Protein AF-A0AAV7FMX2-F1 (afdb_monomer_lite)

Foldseek 3Di:
DVQVVQCVVCVVVVHHGDCPCPRRCPCVVVVVVVVVVPDDPPDPPQFDPPLPDDDDDDDDVVLLVVLVNLQVVLVRVVDPVSNVVSVVVSVVSVVVSVVVVVVVVVLCVVQVDPDPVSSVVVVVVD

InterPro domains:
  IPR001694 NADH:ubiquinone oxidoreductase, subunit 1/F420H2 oxidoreductase subunit H [PF00146] (1-49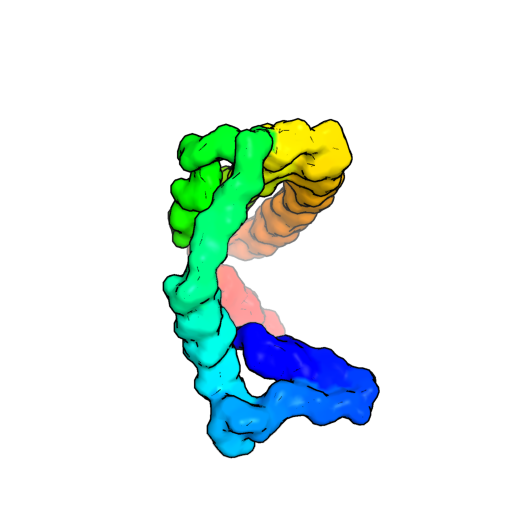)
  IPR001694 NADH:ubiquinone oxidoreductase, subunit 1/F420H2 oxidoreductase subunit H [PF00146] (60-124)
  IPR001694 NADH:ubiquinone oxidoreductase, subunit 1/F420H2 oxidoreductase subunit H [PTHR11432] (52-125)

pLDDT: mean 71.33, std 13.02, range [39.44, 89.69]

Secondary structure (DSSP, 8-state):
-HHHHHHHHHHHTT-----SSSTTSTTHHHHHHHHHHHS-----TTS-TTSS------SSHHHHHHHHHHHHHHHHT--HHHHHHHHHHHHHHHHHHHHHHHHHHHHHHHHS---HHHHHHHHHT-

Sequence (126 aa):
MTVIERKVMGSMQRRIGPNVVFSYALLQPFADALKLVIQEQILPSQATKRWGVIPLGPGLALSSIGVYGILFAGWSANSKYAFLGSLRSTAQMISYELIYSSAVLAVILLCGTFNITEILEAQQSV

Structure (mmCIF, N/CA/C/O backbone):
data_AF-A0AAV7FMX2-F1
#
_entry.id   AF-A0AAV7FMX2-F1
#
loop_
_atom_site.group_PDB
_atom_site.id
_atom_site.type_symbol
_atom_site.label_atom_id
_atom_site.label_alt_id
_atom_site.label_comp_id
_atom_site.label_asym_id
_atom_site.label_entity_id
_atom_site.label_seq_id
_atom_site.pdbx_PDB_ins_code
_atom_site.Cartn_x
_atom_site.Cartn_y
_atom_site.Cartn_z
_atom_site.occupancy
_atom_site.B_iso_or_equiv
_atom_site.auth_seq_id
_atom_site.auth_comp_id
_atom_site.auth_asym_id
_atom_site.auth_atom_id
_atom_site.pdbx_PDB_model_num
ATOM 1 N N . MET A 1 1 ? -4.618 -10.799 -11.372 1.00 62.38 1 MET A N 1
ATOM 2 C CA . MET A 1 1 ? -4.866 -9.340 -11.417 1.00 62.38 1 MET A CA 1
ATOM 3 C C . MET A 1 1 ? -4.230 -8.642 -12.620 1.00 62.38 1 MET A C 1
ATOM 5 O O . MET A 1 1 ? -4.931 -7.890 -13.278 1.00 62.38 1 MET A O 1
ATOM 9 N N . THR A 1 2 ? -2.985 -8.947 -13.006 1.00 64.94 2 THR A N 1
ATOM 10 C CA . THR A 1 2 ? -2.256 -8.238 -14.088 1.00 64.94 2 THR A CA 1
ATOM 11 C C . THR A 1 2 ? -2.962 -8.170 -15.459 1.00 64.94 2 THR A C 1
ATOM 13 O O . THR A 1 2 ? -2.905 -7.145 -16.137 1.00 64.94 2 THR A O 1
ATOM 16 N N . VAL A 1 3 ? -3.666 -9.227 -15.890 1.00 71.06 3 VAL A N 1
ATOM 17 C CA . VAL A 1 3 ? -4.444 -9.219 -17.155 1.00 71.06 3 VAL A CA 1
ATOM 18 C C . VAL A 1 3 ? -5.717 -8.391 -17.030 1.00 71.06 3 VAL A C 1
ATOM 20 O O . VAL A 1 3 ? -6.077 -7.663 -17.954 1.00 71.06 3 VAL A O 1
ATOM 23 N N . ILE A 1 4 ? -6.384 -8.491 -15.879 1.00 72.94 4 ILE A N 1
ATOM 24 C CA . ILE A 1 4 ? -7.631 -7.778 -15.592 1.00 72.94 4 ILE A CA 1
ATOM 25 C C . ILE A 1 4 ? -7.357 -6.273 -15.592 1.00 72.94 4 ILE A C 1
ATOM 27 O O . ILE A 1 4 ? -8.052 -5.540 -16.283 1.00 72.94 4 ILE A O 1
ATOM 31 N N . GLU A 1 5 ? -6.285 -5.822 -14.941 1.00 73.81 5 GLU A N 1
ATOM 32 C CA . GLU A 1 5 ? -5.856 -4.418 -14.946 1.00 73.81 5 GLU A CA 1
ATOM 33 C C . GLU A 1 5 ? -5.579 -3.899 -16.363 1.00 73.81 5 GLU A C 1
ATOM 35 O O . GLU A 1 5 ? -6.111 -2.861 -16.759 1.00 73.81 5 GLU A O 1
ATOM 40 N N . ARG A 1 6 ? -4.810 -4.643 -17.176 1.00 70.81 6 ARG A N 1
ATOM 41 C CA . ARG A 1 6 ? -4.538 -4.272 -18.580 1.00 70.81 6 ARG A CA 1
ATOM 42 C C . ARG A 1 6 ? -5.819 -4.210 -19.420 1.00 70.81 6 ARG A C 1
ATOM 44 O O . ARG A 1 6 ? -5.921 -3.355 -20.300 1.00 70.81 6 ARG A O 1
ATOM 51 N N . LYS A 1 7 ? -6.801 -5.073 -19.145 1.00 73.19 7 LYS A N 1
ATOM 52 C CA . LYS A 1 7 ? -8.094 -5.105 -19.845 1.00 73.19 7 LYS A CA 1
ATOM 53 C C . LYS A 1 7 ? -9.026 -3.971 -19.405 1.00 73.19 7 LYS A C 1
ATOM 55 O O . LYS A 1 7 ? -9.640 -3.343 -20.263 1.00 73.19 7 LYS A O 1
ATOM 60 N N . VAL A 1 8 ? -9.067 -3.654 -18.110 1.00 77.75 8 VAL A N 1
ATOM 61 C CA . VAL A 1 8 ? -9.839 -2.533 -17.547 1.00 77.75 8 VAL A CA 1
ATOM 62 C C . VAL A 1 8 ? -9.276 -1.197 -18.039 1.00 77.75 8 VAL A C 1
ATOM 64 O O . VAL A 1 8 ? -10.013 -0.406 -18.626 1.00 77.75 8 VAL A O 1
ATOM 67 N N . MET A 1 9 ? -7.959 -0.990 -17.948 1.00 75.81 9 MET A N 1
ATOM 68 C CA . MET A 1 9 ? -7.304 0.201 -18.509 1.00 75.81 9 MET A CA 1
ATOM 69 C C . MET A 1 9 ? -7.479 0.297 -20.029 1.00 75.81 9 MET A C 1
ATOM 71 O O . MET A 1 9 ? -7.618 1.390 -20.572 1.00 75.81 9 MET A O 1
ATOM 75 N N . GLY A 1 10 ? -7.495 -0.844 -20.727 1.00 74.12 10 GLY A N 1
ATOM 76 C CA . GLY A 1 10 ? -7.813 -0.900 -22.150 1.00 74.12 10 GLY A CA 1
ATOM 77 C C . GLY A 1 10 ? -9.227 -0.397 -22.447 1.00 74.12 10 GLY A C 1
ATOM 78 O O . GLY A 1 10 ? -9.402 0.508 -23.262 1.00 74.12 10 GLY A O 1
ATOM 79 N N . SER A 1 11 ? -10.219 -0.911 -21.716 1.00 79.06 11 SER A N 1
ATOM 80 C CA . SER A 1 11 ? -11.624 -0.520 -21.875 1.00 79.06 11 SER A CA 1
ATOM 81 C C . SER A 1 11 ? -11.871 0.969 -21.598 1.00 79.06 11 SER A C 1
ATOM 83 O O . SER A 1 11 ? -12.594 1.610 -22.358 1.00 79.06 11 SER A O 1
ATOM 85 N N . MET A 1 12 ? -11.193 1.548 -20.598 1.00 84.88 12 MET A N 1
ATOM 86 C CA . MET A 1 12 ? -11.251 2.983 -20.278 1.00 84.88 12 MET A CA 1
ATOM 87 C C . MET A 1 12 ? -10.650 3.859 -21.386 1.00 84.88 12 MET A C 1
ATOM 89 O O . MET A 1 12 ? -11.125 4.961 -21.636 1.00 84.88 12 MET A O 1
ATOM 93 N N . GLN A 1 13 ? -9.624 3.361 -22.080 1.00 85.06 13 GLN A N 1
ATOM 94 C CA . GLN A 1 13 ? -8.938 4.069 -23.164 1.00 85.06 13 GLN A CA 1
ATOM 95 C C . GLN A 1 13 ? -9.499 3.734 -24.558 1.00 85.06 13 GLN A C 1
ATOM 97 O O . GLN A 1 13 ? -8.875 4.084 -25.558 1.00 85.06 13 GLN A O 1
ATOM 102 N N . ARG A 1 14 ? -10.645 3.034 -24.648 1.00 75.00 14 ARG A N 1
ATOM 103 C CA . ARG A 1 14 ? -11.207 2.499 -25.908 1.00 75.00 14 ARG A CA 1
ATOM 104 C C . ARG A 1 14 ? -10.183 1.711 -26.748 1.00 75.00 14 ARG A C 1
ATOM 106 O O . ARG A 1 14 ? -10.276 1.675 -27.973 1.00 75.00 14 ARG A O 1
ATOM 113 N N . ARG A 1 15 ? -9.220 1.045 -26.101 1.00 80.75 15 ARG A N 1
ATOM 114 C CA . ARG A 1 15 ? -8.262 0.136 -26.748 1.00 80.75 15 ARG A CA 1
ATOM 115 C C . ARG A 1 15 ? -8.525 -1.300 -26.318 1.00 80.75 15 ARG A C 1
ATOM 117 O O . ARG A 1 15 ? -8.836 -1.581 -25.162 1.00 80.75 15 ARG A O 1
ATOM 124 N N . ILE A 1 16 ? -8.376 -2.231 -27.245 1.00 69.94 16 ILE A N 1
ATOM 125 C CA . ILE A 1 16 ? -8.538 -3.650 -26.939 1.00 69.94 16 ILE A CA 1
ATOM 126 C C . ILE A 1 16 ? -7.320 -4.089 -26.113 1.00 69.94 16 ILE A C 1
ATOM 128 O O . ILE A 1 16 ? -6.176 -3.850 -26.496 1.00 69.94 16 ILE A O 1
ATOM 132 N N . GLY A 1 17 ? -7.576 -4.666 -24.935 1.00 70.94 17 GLY A N 1
ATOM 133 C CA . GLY A 1 17 ? -6.543 -5.267 -24.090 1.00 70.94 17 GLY A CA 1
ATOM 134 C C . GLY A 1 17 ? -5.953 -6.544 -24.712 1.00 70.94 17 GLY A C 1
ATOM 135 O O . GLY A 1 17 ? -6.327 -6.925 -25.818 1.00 70.94 17 GLY A O 1
ATOM 136 N N . PRO A 1 18 ? -5.040 -7.241 -24.016 1.00 68.31 18 PRO A N 1
ATOM 137 C CA . PRO A 1 18 ? -4.403 -8.449 -24.546 1.00 68.31 18 PRO A CA 1
ATOM 138 C C . PRO A 1 18 ? -5.450 -9.490 -24.989 1.00 68.31 18 PRO A C 1
ATOM 140 O O . PRO A 1 18 ? -6.331 -9.824 -24.200 1.00 68.31 18 PRO A O 1
ATOM 143 N N . ASN A 1 19 ? -5.363 -9.989 -26.232 1.00 72.31 19 ASN A N 1
ATOM 144 C CA . ASN A 1 19 ? -6.327 -10.953 -26.802 1.00 72.31 19 ASN A CA 1
ATOM 145 C C . ASN A 1 19 ? -5.683 -12.127 -27.577 1.00 72.31 19 ASN A C 1
ATOM 147 O O . ASN A 1 19 ? -6.391 -12.934 -28.165 1.00 72.31 19 ASN A O 1
ATOM 151 N N . VAL A 1 20 ? -4.347 -12.224 -27.624 1.00 67.69 20 VAL A N 1
ATOM 152 C CA . VAL A 1 20 ? -3.638 -13.158 -28.532 1.00 67.69 20 VAL A CA 1
ATOM 153 C C . VAL A 1 20 ? -3.131 -14.449 -27.873 1.00 67.69 20 VAL A C 1
ATOM 155 O O . VAL A 1 20 ? -2.839 -15.411 -28.572 1.00 67.69 20 VAL A O 1
ATOM 158 N N . VAL A 1 21 ? -3.051 -14.524 -26.540 1.00 57.81 21 VAL A N 1
ATOM 159 C CA . VAL A 1 21 ? -2.487 -15.685 -25.817 1.00 57.81 21 VAL A CA 1
ATOM 160 C C . VAL A 1 21 ? -3.609 -16.596 -25.285 1.00 57.8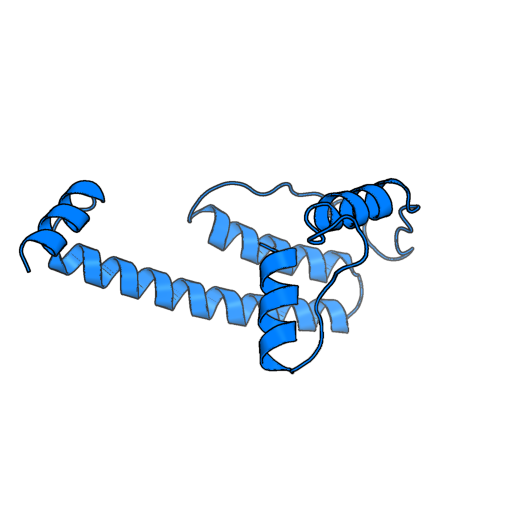1 21 VAL A C 1
ATOM 162 O O . VAL A 1 21 ? -3.768 -16.723 -24.075 1.00 57.81 21 VAL A O 1
ATOM 165 N N . PHE A 1 22 ? -4.388 -17.223 -26.186 1.00 58.66 22 PHE A N 1
ATOM 166 C CA . PHE A 1 22 ? -5.644 -17.983 -25.932 1.00 58.66 22 PHE A CA 1
ATOM 167 C C . PHE A 1 22 ? -6.896 -17.092 -25.760 1.00 58.66 22 PHE A C 1
ATOM 169 O O . PHE A 1 22 ? -6.751 -15.923 -25.413 1.00 58.66 22 PHE A O 1
ATOM 176 N N . SER A 1 23 ? -8.113 -17.629 -25.988 1.00 58.38 23 SER A N 1
ATOM 177 C CA . SER A 1 23 ? -9.394 -16.911 -26.240 1.00 58.38 23 SER A CA 1
ATOM 178 C C . SER A 1 23 ? -9.770 -15.734 -25.319 1.00 58.38 23 SER A C 1
ATOM 180 O O . SER A 1 23 ? -10.634 -14.946 -25.685 1.00 58.38 23 SER A O 1
ATOM 182 N N . TYR A 1 24 ? -9.140 -15.580 -24.148 1.00 62.06 24 TYR A N 1
ATOM 183 C CA . TYR A 1 24 ? -9.326 -14.430 -23.248 1.00 62.06 24 TYR A CA 1
ATOM 184 C C . TYR A 1 24 ? -8.028 -13.927 -22.583 1.00 62.06 24 TYR A C 1
ATOM 186 O O . TYR A 1 24 ? -8.085 -13.292 -21.529 1.00 62.06 24 TYR A O 1
ATOM 194 N N . ALA A 1 25 ? -6.858 -14.224 -23.161 1.00 64.56 25 ALA A N 1
ATOM 195 C CA . ALA A 1 25 ? -5.529 -13.876 -22.637 1.00 64.56 25 ALA A CA 1
ATOM 196 C C . ALA A 1 25 ? -5.258 -14.334 -21.189 1.00 64.56 25 ALA A C 1
ATOM 198 O O . ALA A 1 25 ? -4.408 -13.784 -20.487 1.00 64.56 25 ALA A O 1
ATOM 199 N N . LEU A 1 26 ? -5.959 -15.380 -20.750 1.00 69.31 26 LEU A N 1
ATOM 200 C CA . LEU A 1 26 ? -5.838 -15.970 -19.416 1.00 69.31 26 LEU A CA 1
ATOM 201 C C . LEU A 1 26 ? -4.418 -16.491 -19.140 1.00 69.31 26 LEU A C 1
ATOM 203 O O . LEU A 1 26 ? -3.943 -16.419 -18.011 1.00 69.31 26 LEU A O 1
ATOM 207 N N . LEU A 1 27 ? -3.720 -16.950 -20.184 1.00 74.56 27 LEU A N 1
ATOM 208 C CA . LEU A 1 27 ? -2.358 -17.481 -20.096 1.00 74.56 27 LEU A CA 1
ATOM 209 C C . LEU A 1 27 ? -1.261 -16.411 -20.229 1.00 74.56 27 LEU A C 1
ATOM 211 O O . LEU A 1 27 ? -0.078 -16.734 -20.141 1.00 74.56 27 LEU A O 1
ATOM 215 N N . GLN A 1 28 ? -1.612 -15.130 -20.376 1.00 70.94 28 GLN A N 1
ATOM 216 C CA . GLN A 1 28 ? -0.633 -14.041 -20.474 1.00 70.94 28 GLN A CA 1
ATOM 217 C C . GLN A 1 28 ? 0.348 -13.962 -19.281 1.00 70.94 28 GLN A C 1
ATOM 219 O O . GLN A 1 28 ? 1.533 -13.751 -19.530 1.00 70.94 28 GLN A O 1
ATOM 224 N N . PRO A 1 29 ? -0.064 -14.148 -18.007 1.00 74.88 29 PRO A N 1
ATOM 225 C CA . PRO A 1 29 ? 0.866 -14.105 -16.876 1.00 74.88 29 PRO A CA 1
ATOM 226 C C . PRO A 1 29 ? 1.891 -15.238 -16.925 1.00 74.88 29 PRO A C 1
ATOM 228 O O . PRO A 1 29 ? 3.039 -15.038 -16.546 1.00 74.88 29 PRO A O 1
ATOM 231 N N . PHE A 1 30 ? 1.485 -16.407 -17.430 1.00 76.00 30 PHE A N 1
ATOM 232 C CA . PHE A 1 30 ? 2.373 -17.550 -17.613 1.00 76.00 30 PHE A CA 1
ATOM 233 C C . PHE A 1 30 ? 3.352 -17.320 -18.765 1.00 76.00 30 PHE A C 1
ATOM 235 O O . PHE A 1 30 ? 4.523 -17.652 -18.629 1.00 76.00 30 PHE A O 1
ATOM 242 N N . ALA A 1 31 ? 2.911 -16.699 -19.862 1.00 77.25 31 ALA A N 1
ATOM 243 C CA . ALA A 1 31 ? 3.789 -16.338 -20.974 1.00 77.25 31 ALA A CA 1
ATOM 244 C C . ALA A 1 31 ? 4.831 -15.273 -20.578 1.00 77.25 31 ALA A C 1
ATOM 246 O O . ALA A 1 31 ? 6.009 -15.430 -20.894 1.00 77.25 31 ALA A O 1
ATOM 247 N N . ASP A 1 32 ? 4.426 -14.226 -19.848 1.00 75.56 32 ASP A N 1
ATOM 248 C CA . ASP A 1 32 ? 5.348 -13.200 -19.337 1.00 75.56 32 ASP A CA 1
ATOM 249 C C . ASP A 1 32 ? 6.335 -13.815 -18.316 1.00 75.56 32 ASP A C 1
ATOM 251 O O . ASP A 1 32 ? 7.526 -13.513 -18.361 1.00 75.56 32 ASP A O 1
ATOM 255 N N . ALA A 1 33 ? 5.884 -14.734 -17.452 1.00 77.88 33 ALA A N 1
ATOM 256 C CA . ALA A 1 33 ? 6.751 -15.431 -16.496 1.00 77.88 33 ALA A CA 1
ATOM 257 C C . ALA A 1 33 ? 7.747 -16.384 -17.179 1.00 77.88 33 ALA A C 1
ATOM 259 O O . ALA A 1 33 ? 8.942 -16.324 -16.898 1.00 77.88 33 ALA A O 1
ATOM 260 N N . LEU A 1 34 ? 7.284 -17.222 -18.113 1.00 80.69 34 LEU A N 1
ATOM 261 C CA . LEU A 1 34 ? 8.138 -18.141 -18.870 1.00 80.69 34 LEU A CA 1
ATOM 262 C C . LEU A 1 34 ? 9.185 -17.373 -19.686 1.00 80.69 34 LEU A C 1
ATOM 264 O O . LEU A 1 34 ? 10.350 -17.764 -19.730 1.00 80.69 34 LEU A O 1
ATOM 268 N N . LYS A 1 35 ? 8.797 -16.234 -20.272 1.00 78.56 35 LYS A N 1
ATOM 269 C CA . LYS A 1 35 ? 9.722 -15.337 -20.969 1.00 78.56 35 LYS A CA 1
ATOM 270 C C . LYS A 1 35 ? 10.828 -14.821 -20.046 1.00 78.56 35 LYS A C 1
ATOM 272 O O . LYS A 1 35 ? 11.984 -14.807 -20.456 1.00 78.56 35 LYS A O 1
ATOM 277 N N . LEU A 1 36 ? 10.495 -14.414 -18.822 1.00 78.25 36 LEU A N 1
ATOM 278 C CA . LEU A 1 36 ? 11.479 -13.925 -17.849 1.00 78.25 36 LEU A CA 1
ATOM 279 C C . LEU A 1 36 ? 12.415 -15.030 -17.334 1.00 78.25 36 LEU A C 1
ATOM 281 O O . LEU A 1 36 ? 13.554 -14.733 -16.992 1.00 78.25 36 LEU A O 1
ATOM 285 N N . VAL A 1 37 ? 11.964 -16.289 -17.308 1.00 77.19 37 VAL A N 1
ATOM 286 C CA . VAL A 1 37 ? 12.791 -17.449 -16.922 1.00 77.19 37 VAL A CA 1
ATOM 287 C C . VAL A 1 37 ? 13.782 -17.834 -18.023 1.00 77.19 37 VAL A C 1
ATOM 289 O O . VAL A 1 37 ? 14.898 -18.248 -17.726 1.00 77.19 37 VAL A O 1
ATOM 292 N N . ILE A 1 38 ? 13.383 -17.695 -19.290 1.00 78.44 38 ILE A N 1
ATOM 293 C CA . ILE A 1 38 ? 14.223 -18.040 -20.448 1.00 78.44 38 ILE A CA 1
ATOM 294 C C . ILE A 1 38 ? 15.217 -16.916 -20.780 1.00 78.44 38 ILE A C 1
ATOM 296 O O . ILE A 1 38 ? 16.268 -17.178 -21.363 1.00 78.44 38 ILE A O 1
ATOM 300 N N . GLN A 1 39 ? 14.914 -15.662 -20.428 1.00 65.44 39 GLN A N 1
ATOM 301 C CA . GLN A 1 39 ? 15.832 -14.552 -20.674 1.00 65.44 39 GLN A CA 1
ATOM 302 C C . GLN A 1 39 ? 17.071 -14.599 -19.772 1.00 65.44 39 GLN A C 1
ATOM 304 O O . GLN A 1 39 ? 16.994 -14.814 -18.563 1.00 65.44 39 GLN A O 1
ATOM 309 N N . GLU A 1 40 ? 18.225 -14.344 -20.391 1.00 52.81 40 GLU A N 1
ATOM 310 C CA . GLU A 1 40 ? 19.522 -14.297 -19.728 1.00 52.81 40 GLU A CA 1
ATOM 311 C C . GLU A 1 40 ? 19.559 -13.166 -18.692 1.00 52.81 40 GLU A C 1
ATOM 313 O O . GLU A 1 40 ? 19.214 -12.013 -18.970 1.00 52.81 40 GLU A O 1
ATOM 318 N N . GLN A 1 41 ? 19.973 -13.504 -17.473 1.00 58.25 41 GLN A N 1
ATOM 319 C CA . GLN A 1 41 ? 20.125 -12.545 -16.385 1.00 58.25 41 GLN A CA 1
ATOM 320 C C . GLN A 1 41 ? 21.355 -11.669 -16.663 1.00 58.25 41 GLN A C 1
ATOM 322 O O . GLN A 1 41 ? 22.461 -11.974 -16.219 1.00 58.25 41 GLN A O 1
ATOM 327 N N . ILE A 1 42 ? 21.184 -10.570 -17.399 1.00 55.56 42 ILE A N 1
ATOM 328 C CA . ILE A 1 42 ? 22.228 -9.549 -17.538 1.00 55.56 42 ILE A CA 1
ATOM 329 C C . ILE A 1 42 ? 22.386 -8.787 -16.215 1.00 55.56 42 ILE A C 1
ATOM 331 O O . ILE A 1 42 ? 21.636 -7.863 -15.904 1.00 55.56 42 ILE A O 1
ATOM 335 N N . LEU A 1 43 ? 23.373 -9.176 -15.406 1.00 54.69 43 LEU A N 1
ATOM 336 C CA . LEU A 1 43 ? 23.714 -8.428 -14.198 1.00 54.69 43 LEU A CA 1
ATOM 337 C C . LEU A 1 43 ? 24.477 -7.146 -14.584 1.00 54.69 43 LEU A C 1
ATOM 339 O O . LEU A 1 43 ? 25.538 -7.246 -15.206 1.00 54.69 43 LEU A O 1
ATOM 343 N N . PRO A 1 44 ? 23.999 -5.942 -14.216 1.00 53.88 44 PRO A N 1
ATOM 344 C CA . PRO A 1 44 ? 24.732 -4.711 -14.489 1.00 53.88 44 PRO A CA 1
ATOM 345 C C . PRO A 1 44 ? 26.086 -4.720 -13.761 1.00 53.88 44 PRO A C 1
ATOM 347 O O . PRO A 1 44 ? 26.151 -4.919 -12.550 1.00 53.88 44 PRO A O 1
ATOM 350 N N . SER A 1 45 ? 27.171 -4.468 -14.503 1.00 52.03 45 SER A N 1
ATOM 351 C CA . SER A 1 45 ? 28.582 -4.576 -14.073 1.00 52.03 45 SER A CA 1
ATOM 352 C C . SER A 1 45 ? 28.984 -3.722 -12.853 1.00 52.03 45 SER A C 1
ATOM 354 O O . SER A 1 45 ? 30.095 -3.879 -12.354 1.00 52.03 45 SER A O 1
ATOM 356 N N . GLN A 1 46 ? 28.123 -2.814 -12.386 1.00 53.59 46 GLN A N 1
ATOM 357 C CA . GLN A 1 46 ? 28.373 -1.910 -11.253 1.00 53.59 46 GLN A CA 1
ATOM 358 C C . GLN A 1 46 ? 27.447 -2.167 -10.050 1.00 53.59 46 GLN A C 1
ATOM 360 O O . GLN A 1 46 ? 27.555 -1.471 -9.042 1.00 53.59 46 GLN A O 1
ATOM 365 N N . ALA A 1 47 ? 26.537 -3.146 -10.133 1.00 45.22 47 ALA A N 1
ATOM 366 C CA . ALA A 1 47 ? 25.634 -3.480 -9.036 1.00 45.22 47 ALA A CA 1
ATOM 367 C C . ALA A 1 47 ? 26.246 -4.546 -8.118 1.00 45.22 47 ALA A C 1
ATOM 369 O O . ALA A 1 47 ? 26.695 -5.605 -8.562 1.00 45.22 47 ALA A O 1
ATOM 370 N N . THR A 1 48 ? 26.243 -4.281 -6.811 1.00 47.38 48 THR A N 1
ATOM 371 C CA . THR A 1 48 ? 26.747 -5.231 -5.811 1.00 47.38 48 THR A CA 1
ATOM 372 C C . THR A 1 48 ? 25.850 -6.474 -5.788 1.00 47.38 48 THR A C 1
ATOM 374 O O . THR A 1 48 ? 24.705 -6.408 -5.352 1.00 47.38 48 THR A O 1
ATOM 377 N N . LYS A 1 49 ? 26.381 -7.630 -6.209 1.00 48.47 49 LYS A N 1
ATOM 378 C CA . LYS A 1 49 ? 25.671 -8.922 -6.381 1.00 48.47 49 LYS A CA 1
ATOM 379 C C . LYS A 1 49 ? 24.932 -9.486 -5.149 1.00 48.47 49 LYS A C 1
ATOM 381 O O . LYS A 1 49 ? 24.299 -10.528 -5.263 1.00 48.47 49 LYS A O 1
ATOM 386 N N . ARG A 1 50 ? 25.018 -8.863 -3.969 1.00 44.88 5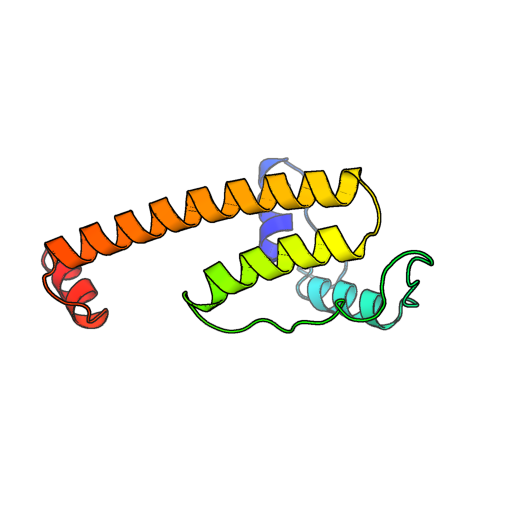0 ARG A N 1
ATOM 387 C CA . ARG A 1 50 ? 24.592 -9.473 -2.694 1.00 44.88 50 ARG A CA 1
ATOM 388 C C . ARG A 1 50 ? 23.108 -9.271 -2.343 1.00 44.88 50 ARG A C 1
ATOM 390 O O . ARG A 1 50 ? 22.569 -10.082 -1.606 1.00 44.88 50 ARG A O 1
ATOM 397 N N . TRP A 1 51 ? 22.439 -8.238 -2.858 1.00 46.28 51 TRP A N 1
ATOM 398 C CA . TRP A 1 51 ? 21.123 -7.809 -2.337 1.00 46.28 51 TRP A CA 1
ATOM 399 C C . TRP A 1 51 ? 19.929 -8.078 -3.269 1.00 46.28 51 TRP A C 1
ATOM 401 O O . TRP A 1 51 ? 18.811 -7.678 -2.967 1.00 46.28 51 TRP A O 1
ATOM 411 N N . GLY A 1 52 ? 20.146 -8.749 -4.404 1.00 48.47 52 GLY A N 1
ATOM 412 C CA . GLY A 1 52 ? 19.157 -8.861 -5.486 1.00 48.47 52 GLY A CA 1
ATOM 413 C C . GLY A 1 52 ? 17.981 -9.818 -5.259 1.00 48.47 52 GLY A C 1
ATOM 414 O O . GLY A 1 52 ? 17.124 -9.907 -6.131 1.00 48.47 52 GLY A O 1
ATOM 415 N N . VAL A 1 53 ? 17.916 -10.548 -4.141 1.00 48.12 53 VAL A N 1
ATOM 416 C CA . V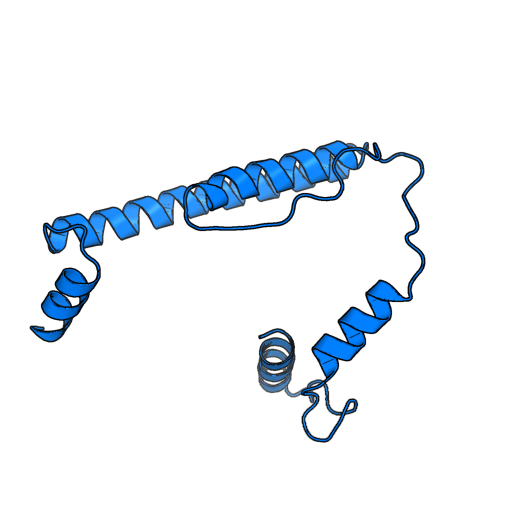AL A 1 53 ? 16.846 -11.529 -3.895 1.00 48.12 53 VAL A CA 1
ATOM 417 C C . VAL A 1 53 ? 16.448 -11.507 -2.422 1.00 48.12 53 VAL A C 1
ATOM 419 O O . VAL A 1 53 ? 17.123 -12.098 -1.584 1.00 48.12 53 VAL A O 1
ATOM 422 N N . ILE A 1 54 ? 15.332 -10.849 -2.105 1.00 51.72 54 ILE A N 1
ATOM 423 C CA . ILE A 1 54 ? 14.618 -11.046 -0.837 1.00 51.72 54 ILE A CA 1
ATOM 424 C C . ILE A 1 54 ? 13.179 -11.453 -1.195 1.00 51.72 54 ILE A C 1
ATOM 426 O O . ILE A 1 54 ? 12.453 -10.634 -1.763 1.00 51.72 54 ILE A O 1
ATOM 430 N N . PRO A 1 55 ? 12.759 -12.708 -0.935 1.00 45.72 55 PRO A N 1
ATOM 431 C CA . PRO A 1 55 ? 11.392 -13.147 -1.188 1.00 45.72 55 PRO A CA 1
ATOM 432 C C . PRO A 1 55 ? 10.445 -12.587 -0.112 1.00 45.72 55 PRO A C 1
ATOM 434 O O . PRO A 1 55 ? 10.746 -12.622 1.079 1.00 45.72 55 PRO A O 1
ATOM 437 N N . LEU A 1 56 ? 9.305 -12.045 -0.549 1.00 52.06 56 LEU A N 1
ATOM 438 C CA . LEU A 1 56 ? 8.288 -11.394 0.286 1.00 52.06 56 LEU A CA 1
ATOM 439 C C . LEU A 1 56 ? 7.351 -12.387 1.012 1.00 52.06 56 LEU A C 1
ATOM 441 O O . LEU A 1 56 ? 6.766 -13.256 0.370 1.00 52.06 56 LEU A O 1
ATOM 445 N N . GLY A 1 57 ? 7.085 -12.135 2.304 1.00 39.44 57 GLY A N 1
ATOM 446 C CA . GLY A 1 57 ? 5.862 -12.509 3.054 1.00 39.44 57 GLY A CA 1
ATOM 447 C C . GLY A 1 57 ? 6.033 -12.401 4.592 1.00 39.44 57 GLY A C 1
ATOM 448 O O . GLY A 1 57 ? 7.177 -12.491 5.028 1.00 39.44 57 GLY A O 1
ATOM 449 N N . PRO A 1 58 ? 4.980 -12.281 5.450 1.00 46.56 58 PRO A N 1
ATOM 450 C CA . PRO A 1 58 ? 3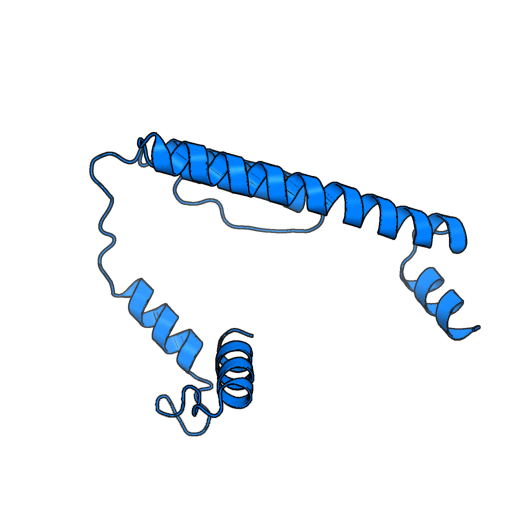.650 -11.656 5.313 1.00 46.56 58 PRO A CA 1
ATOM 451 C C . PRO A 1 58 ? 3.370 -10.496 6.327 1.00 46.56 58 PRO A C 1
ATOM 453 O O . PRO A 1 58 ? 3.959 -10.426 7.398 1.00 46.56 58 PRO A O 1
ATOM 456 N N . GLY A 1 59 ? 2.402 -9.624 5.990 1.00 53.31 59 GLY A N 1
ATOM 457 C CA . GLY A 1 59 ? 1.462 -8.940 6.909 1.00 53.31 59 GLY A CA 1
ATOM 458 C C . GLY A 1 59 ? 1.982 -7.897 7.916 1.00 53.31 59 GLY A C 1
ATOM 459 O O . GLY A 1 59 ? 2.386 -8.246 9.016 1.00 53.31 59 GLY A O 1
ATOM 460 N N . LEU A 1 60 ? 1.854 -6.606 7.578 1.00 48.38 60 LEU A N 1
ATOM 461 C CA . LEU A 1 60 ? 1.988 -5.396 8.427 1.00 48.38 60 LEU A CA 1
ATOM 462 C C . LEU A 1 60 ? 3.344 -5.131 9.113 1.00 48.38 60 LEU A C 1
ATOM 464 O O . LEU A 1 60 ? 3.876 -4.041 8.960 1.00 48.38 60 LEU A O 1
ATOM 468 N N . ALA A 1 61 ? 3.988 -6.098 9.767 1.00 45.97 61 ALA A N 1
ATOM 469 C CA . ALA A 1 61 ? 5.403 -5.942 10.142 1.00 45.97 61 ALA A CA 1
ATOM 470 C C . ALA A 1 61 ? 6.302 -5.944 8.889 1.00 45.97 61 ALA A C 1
ATOM 472 O O . ALA A 1 61 ? 7.331 -5.270 8.818 1.00 45.97 61 ALA A O 1
ATOM 473 N N . LEU A 1 62 ? 5.864 -6.667 7.853 1.00 48.69 62 LEU A N 1
ATOM 474 C CA . LEU A 1 62 ? 6.541 -6.725 6.566 1.00 48.69 62 LEU A CA 1
ATOM 475 C C . LEU A 1 62 ? 6.346 -5.471 5.709 1.00 48.69 62 LEU A C 1
ATOM 477 O O . LEU A 1 62 ? 7.140 -5.248 4.800 1.00 48.69 62 LEU A O 1
ATOM 481 N N . SER A 1 63 ? 5.304 -4.668 5.945 1.00 54.16 63 SER A N 1
ATOM 482 C CA . SER A 1 63 ? 5.092 -3.469 5.130 1.00 54.16 63 SER A CA 1
ATOM 483 C C . SER A 1 63 ? 6.202 -2.446 5.415 1.00 54.16 63 SER A C 1
ATOM 485 O O . SER A 1 63 ? 6.863 -1.994 4.477 1.00 54.16 63 SER A O 1
ATOM 487 N N . SER A 1 64 ? 6.570 -2.279 6.692 1.00 56.34 64 SER A N 1
ATOM 488 C CA . SER A 1 64 ? 7.739 -1.492 7.092 1.00 56.34 64 SER A CA 1
ATOM 489 C C . SER A 1 64 ? 9.070 -2.128 6.644 1.00 56.34 64 SER A C 1
ATOM 491 O O . SER A 1 64 ? 9.975 -1.407 6.232 1.00 56.34 64 SER A O 1
ATOM 493 N N . ILE A 1 65 ? 9.203 -3.466 6.618 1.00 63.81 65 ILE A N 1
ATOM 494 C CA . ILE A 1 65 ? 10.393 -4.160 6.058 1.00 63.81 65 ILE A CA 1
ATOM 495 C C . ILE A 1 65 ? 10.502 -3.975 4.530 1.00 63.81 65 ILE A C 1
ATOM 497 O O . ILE A 1 65 ? 11.605 -3.855 3.989 1.00 63.81 65 ILE A O 1
ATOM 501 N N . GLY A 1 66 ? 9.374 -3.882 3.823 1.00 65.00 66 GLY A N 1
ATOM 502 C CA . GLY A 1 66 ? 9.316 -3.631 2.381 1.00 65.00 66 GLY A CA 1
ATOM 503 C C . GLY A 1 66 ? 9.883 -2.265 1.986 1.00 65.00 66 GLY A C 1
ATOM 504 O O . GLY A 1 66 ? 10.554 -2.153 0.957 1.00 65.00 66 GLY A O 1
ATOM 505 N N . VAL A 1 67 ? 9.712 -1.251 2.842 1.00 68.88 67 VAL A N 1
ATOM 506 C CA . VAL A 1 67 ? 10.316 0.081 2.664 1.00 68.88 67 VAL A CA 1
ATOM 507 C C . VAL A 1 67 ? 11.846 -0.002 2.659 1.00 68.88 67 VAL A C 1
ATOM 509 O O . VAL A 1 67 ? 12.501 0.611 1.808 1.00 68.88 67 VAL A O 1
ATOM 512 N N . TYR A 1 68 ? 12.423 -0.793 3.570 1.00 68.94 68 TYR A N 1
ATOM 513 C CA . TYR A 1 68 ? 13.868 -1.030 3.613 1.00 68.94 68 TYR A CA 1
ATOM 514 C C . TYR A 1 68 ? 14.356 -1.764 2.358 1.00 68.94 68 TYR A C 1
ATOM 516 O O . TYR A 1 68 ? 15.419 -1.432 1.835 1.00 68.94 68 TYR A O 1
ATOM 524 N N . GLY A 1 69 ? 13.557 -2.685 1.810 1.00 71.12 69 GLY A N 1
ATOM 525 C CA . GLY A 1 69 ? 13.849 -3.349 0.535 1.00 71.12 69 GLY A CA 1
ATOM 526 C C . GLY A 1 69 ? 14.020 -2.372 -0.636 1.00 71.12 69 GLY A C 1
ATOM 527 O O . GLY A 1 69 ? 14.956 -2.512 -1.421 1.00 71.12 69 GLY A O 1
ATOM 528 N N . ILE A 1 70 ? 13.180 -1.334 -0.720 1.00 73.25 70 ILE A N 1
ATOM 529 C CA . ILE A 1 70 ? 13.259 -0.297 -1.770 1.00 73.25 70 ILE A CA 1
ATOM 530 C C . ILE A 1 70 ? 14.520 0.562 -1.605 1.00 73.25 70 ILE A C 1
ATOM 532 O O . ILE A 1 70 ? 15.195 0.877 -2.590 1.00 73.25 70 ILE A O 1
ATOM 536 N N . LEU A 1 71 ? 14.865 0.909 -0.363 1.00 76.00 71 LEU A N 1
ATOM 537 C CA . LEU A 1 71 ? 16.067 1.681 -0.056 1.00 76.00 71 LEU A CA 1
ATOM 538 C C . LEU A 1 71 ? 17.342 0.904 -0.424 1.00 76.00 71 LEU A C 1
ATOM 540 O O . LEU A 1 71 ? 18.231 1.446 -1.085 1.00 76.00 71 LEU A O 1
ATOM 544 N N . PHE A 1 72 ? 17.412 -0.378 -0.056 1.00 72.12 72 PHE A N 1
ATOM 545 C CA . PHE A 1 72 ? 18.549 -1.239 -0.382 1.00 72.12 72 PHE A CA 1
ATOM 546 C C . PHE A 1 72 ? 18.637 -1.559 -1.879 1.00 72.12 72 PHE A C 1
ATOM 548 O O . PHE A 1 72 ? 19.743 -1.600 -2.422 1.00 72.12 72 PHE A O 1
ATOM 555 N N . ALA A 1 73 ? 17.505 -1.693 -2.577 1.00 71.12 73 ALA A N 1
ATOM 556 C CA . ALA A 1 73 ? 17.481 -1.848 -4.031 1.00 71.12 73 ALA A CA 1
ATOM 557 C C . ALA A 1 73 ? 18.074 -0.623 -4.753 1.00 71.12 73 ALA A C 1
ATOM 559 O O . ALA A 1 73 ? 18.873 -0.777 -5.678 1.00 71.12 73 ALA A O 1
ATOM 560 N N . GLY A 1 74 ? 17.751 0.594 -4.300 1.00 70.06 74 GLY A N 1
ATOM 561 C CA . GLY A 1 74 ? 18.332 1.822 -4.851 1.00 70.06 74 GLY A CA 1
ATOM 562 C C . GLY A 1 74 ? 19.810 2.016 -4.506 1.00 70.06 74 GLY A C 1
ATOM 563 O O . GLY A 1 74 ? 20.578 2.502 -5.337 1.00 70.06 74 GLY A O 1
ATOM 564 N N . TRP A 1 75 ? 20.237 1.578 -3.318 1.00 70.44 75 TRP A N 1
ATOM 565 C CA . TRP A 1 75 ? 21.649 1.592 -2.920 1.00 70.44 75 TRP A CA 1
ATOM 566 C C . TRP A 1 75 ? 22.490 0.570 -3.705 1.00 70.44 75 TRP A C 1
ATOM 568 O O . TRP A 1 75 ? 23.623 0.859 -4.088 1.00 70.44 75 TRP A O 1
ATOM 578 N N . SER A 1 76 ? 21.912 -0.587 -4.050 1.00 68.81 76 SER A N 1
ATOM 579 C CA . SER A 1 76 ? 22.575 -1.636 -4.838 1.00 68.81 76 SER A CA 1
ATOM 580 C C . SER A 1 76 ? 22.870 -1.233 -6.291 1.00 68.81 76 SER A C 1
ATOM 582 O O . SER A 1 76 ? 23.695 -1.883 -6.934 1.00 68.81 76 SER A O 1
ATOM 584 N N . ALA A 1 77 ? 22.222 -0.188 -6.816 1.00 63.62 77 ALA A N 1
ATOM 585 C CA . ALA A 1 77 ? 22.378 0.272 -8.198 1.00 63.62 77 ALA A CA 1
ATOM 586 C C . ALA A 1 77 ? 23.624 1.155 -8.437 1.00 63.62 77 ALA A C 1
ATOM 588 O O . ALA A 1 77 ? 23.890 1.516 -9.582 1.00 63.62 77 ALA A O 1
ATOM 589 N N . ASN A 1 78 ? 24.372 1.516 -7.380 1.00 67.44 78 ASN A N 1
ATOM 590 C CA . ASN A 1 78 ? 25.621 2.300 -7.423 1.00 67.44 78 ASN A CA 1
ATOM 591 C C . ASN A 1 78 ? 25.565 3.566 -8.316 1.00 67.44 78 ASN A C 1
ATOM 593 O O . ASN A 1 78 ? 26.548 3.965 -8.937 1.00 67.44 78 ASN A O 1
ATOM 597 N N . SER A 1 79 ? 24.392 4.203 -8.401 1.00 73.75 79 SER A N 1
ATOM 598 C CA . SER A 1 79 ? 24.152 5.424 -9.178 1.00 73.75 79 SER A CA 1
ATOM 599 C C . SER A 1 79 ? 23.419 6.454 -8.325 1.00 73.75 79 SER A C 1
ATOM 601 O O . SER A 1 79 ? 22.389 6.152 -7.716 1.00 73.75 79 SER A O 1
ATOM 603 N N . LYS A 1 80 ? 23.928 7.696 -8.310 1.00 72.12 80 LYS A N 1
ATOM 604 C CA . LYS A 1 80 ? 23.384 8.808 -7.507 1.00 72.12 80 LYS A CA 1
ATOM 605 C C . LYS A 1 80 ? 21.888 9.033 -7.768 1.00 72.12 80 LYS A C 1
ATOM 607 O O . LYS A 1 80 ? 21.133 9.277 -6.833 1.00 72.12 80 LYS A O 1
ATOM 612 N N . TYR A 1 81 ? 21.447 8.907 -9.020 1.00 80.00 81 TYR A N 1
ATOM 613 C CA . TYR A 1 81 ? 20.049 9.127 -9.406 1.00 80.00 81 TYR A CA 1
ATOM 614 C C . TYR A 1 81 ? 19.121 7.982 -8.988 1.00 80.00 81 TYR A C 1
ATOM 616 O O . TYR A 1 81 ? 17.997 8.237 -8.559 1.00 80.00 81 TYR A O 1
ATOM 624 N N . ALA A 1 82 ? 19.594 6.735 -9.055 1.00 75.62 82 ALA A N 1
ATOM 625 C CA . ALA A 1 82 ? 18.831 5.576 -8.593 1.00 75.62 82 ALA A CA 1
ATOM 626 C C . ALA A 1 82 ? 18.604 5.632 -7.073 1.00 75.62 82 ALA A C 1
ATOM 628 O O . ALA A 1 82 ? 17.497 5.370 -6.605 1.00 75.62 82 ALA A O 1
ATOM 629 N N . PHE A 1 83 ? 19.616 6.077 -6.321 1.00 79.50 83 PHE A N 1
ATOM 630 C CA . PHE A 1 83 ? 19.523 6.253 -4.872 1.00 79.50 83 PHE A CA 1
ATOM 631 C C . PHE A 1 83 ? 18.579 7.398 -4.459 1.00 79.50 83 PHE A C 1
ATOM 633 O O . PHE A 1 83 ? 17.758 7.248 -3.555 1.00 79.50 83 PHE A O 1
ATOM 640 N N . LEU A 1 84 ? 18.628 8.545 -5.148 1.00 80.81 84 LEU A N 1
ATOM 641 C CA . LEU A 1 84 ? 17.679 9.639 -4.896 1.00 80.81 84 LEU A CA 1
ATOM 642 C C . LEU A 1 84 ? 16.234 9.242 -5.261 1.00 80.81 84 LEU A C 1
ATOM 644 O O . LEU A 1 84 ? 15.293 9.602 -4.552 1.00 80.81 84 LEU A O 1
ATOM 648 N N . GLY A 1 85 ? 16.051 8.455 -6.327 1.00 82.62 85 GLY A N 1
ATOM 649 C CA . GLY A 1 85 ? 14.747 7.919 -6.729 1.00 82.62 85 GLY A CA 1
ATOM 650 C C . GLY A 1 85 ? 14.156 6.922 -5.724 1.00 82.62 85 GLY A C 1
ATOM 651 O O . GLY A 1 85 ? 12.953 6.980 -5.436 1.00 82.62 85 GLY A O 1
ATOM 652 N N . SER A 1 86 ? 14.988 6.052 -5.137 1.00 82.19 86 SER A N 1
ATOM 653 C CA . SER A 1 86 ? 14.547 5.155 -4.062 1.00 82.19 86 SER A CA 1
ATOM 654 C C . SER A 1 86 ? 14.170 5.927 -2.802 1.00 82.19 86 SER A C 1
ATOM 656 O O . SER A 1 86 ? 13.124 5.644 -2.230 1.00 82.19 86 SER A O 1
ATOM 658 N N . LEU A 1 87 ? 14.936 6.958 -2.421 1.00 83.12 87 LEU A N 1
ATOM 659 C CA . LEU A 1 87 ? 14.622 7.795 -1.255 1.00 83.12 87 LEU A CA 1
ATOM 660 C C . LEU A 1 87 ? 13.265 8.499 -1.384 1.00 83.12 87 LEU A C 1
ATOM 662 O O . LEU A 1 87 ? 12.493 8.523 -0.425 1.00 83.12 87 LEU A O 1
ATOM 666 N N . ARG A 1 88 ? 12.928 9.012 -2.575 1.00 86.81 88 ARG A N 1
ATOM 667 C CA . ARG A 1 88 ? 11.611 9.625 -2.825 1.00 86.81 88 ARG A CA 1
ATOM 668 C C . ARG A 1 88 ? 10.472 8.616 -2.646 1.00 86.81 88 ARG A C 1
ATOM 670 O O . ARG A 1 88 ? 9.451 8.930 -2.040 1.00 86.81 88 ARG A O 1
ATOM 677 N N . SER A 1 89 ? 10.650 7.411 -3.180 1.00 84.06 89 SER A N 1
ATOM 678 C CA . SER A 1 89 ? 9.641 6.346 -3.118 1.00 84.06 89 SER A CA 1
ATOM 679 C C . SER A 1 89 ? 9.468 5.824 -1.688 1.00 84.06 89 SER A C 1
ATOM 681 O O . SER A 1 89 ? 8.342 5.622 -1.241 1.00 84.06 89 SER A O 1
ATOM 683 N N . THR A 1 90 ? 10.568 5.704 -0.941 1.00 84.25 90 THR A N 1
ATOM 684 C CA . THR A 1 90 ? 10.576 5.377 0.489 1.00 84.25 90 THR A CA 1
ATOM 685 C C . THR A 1 90 ? 9.828 6.429 1.311 1.00 84.25 90 THR A C 1
ATOM 687 O O . THR A 1 90 ? 8.934 6.072 2.074 1.00 84.25 90 THR A O 1
ATOM 690 N N . ALA A 1 91 ? 10.119 7.720 1.119 1.00 84.31 91 ALA A N 1
ATOM 691 C CA . ALA A 1 91 ? 9.430 8.798 1.836 1.00 84.31 91 ALA A CA 1
ATOM 692 C C . ALA A 1 91 ? 7.915 8.801 1.563 1.00 84.31 91 ALA A C 1
ATOM 694 O O . ALA A 1 91 ? 7.105 8.968 2.478 1.00 84.31 91 ALA A O 1
ATOM 695 N N . GLN A 1 92 ? 7.529 8.558 0.308 1.00 85.69 92 GLN A N 1
ATOM 696 C CA . GLN A 1 92 ? 6.129 8.428 -0.078 1.00 85.69 92 GLN A CA 1
ATOM 697 C C . GLN A 1 92 ? 5.464 7.224 0.609 1.00 85.69 92 GLN A C 1
ATOM 699 O O . GLN A 1 92 ? 4.374 7.362 1.157 1.00 85.69 92 GLN A O 1
ATOM 704 N N . MET A 1 93 ? 6.115 6.059 0.620 1.00 83.31 93 MET A N 1
ATOM 705 C CA . MET A 1 93 ? 5.555 4.839 1.207 1.00 83.31 93 MET A CA 1
ATOM 706 C C . MET A 1 93 ? 5.343 4.964 2.722 1.00 83.31 93 MET A C 1
ATOM 708 O O . MET A 1 93 ? 4.258 4.643 3.198 1.00 83.31 93 MET A O 1
ATOM 712 N N . ILE A 1 94 ? 6.315 5.518 3.457 1.00 84.75 94 ILE A N 1
ATOM 713 C CA . ILE A 1 94 ? 6.201 5.753 4.912 1.00 84.75 94 ILE A CA 1
ATOM 714 C C . ILE A 1 94 ? 5.022 6.684 5.226 1.00 84.75 94 ILE A C 1
ATOM 716 O O . ILE A 1 94 ? 4.267 6.451 6.169 1.00 84.75 94 ILE A O 1
ATOM 720 N N . SER A 1 95 ? 4.834 7.722 4.407 1.00 86.50 95 SER A N 1
ATOM 721 C CA . SER A 1 95 ? 3.731 8.671 4.583 1.00 86.50 95 SER A CA 1
ATOM 722 C C . SER A 1 95 ? 2.365 7.979 4.475 1.00 86.50 95 SER A C 1
ATOM 724 O O . SER A 1 95 ? 1.463 8.283 5.252 1.00 86.50 95 SER A O 1
ATOM 726 N N . TYR A 1 96 ? 2.213 7.013 3.559 1.00 86.94 96 TYR A N 1
ATOM 727 C CA . TYR A 1 96 ? 0.977 6.234 3.424 1.00 86.94 96 TYR A CA 1
ATOM 728 C C . TYR A 1 96 ? 0.796 5.178 4.524 1.00 86.94 96 TYR A C 1
ATOM 730 O O . TYR A 1 96 ? -0.342 4.945 4.933 1.00 86.94 96 TYR A O 1
ATOM 738 N N . GLU A 1 97 ? 1.874 4.577 5.045 1.00 81.44 97 GLU A N 1
ATOM 739 C CA . GLU A 1 97 ? 1.775 3.641 6.178 1.00 81.44 97 GLU A CA 1
ATOM 740 C C . GLU A 1 97 ? 1.187 4.307 7.424 1.00 81.44 97 GLU A C 1
ATOM 742 O O . GLU A 1 97 ? 0.309 3.737 8.073 1.00 81.44 97 GLU A O 1
ATOM 747 N N . LEU A 1 98 ? 1.614 5.538 7.727 1.00 85.69 98 LEU A N 1
ATOM 748 C CA . LEU A 1 98 ? 1.120 6.274 8.891 1.00 85.69 98 LEU A CA 1
ATOM 749 C C . LEU A 1 98 ? -0.389 6.550 8.795 1.00 85.69 98 LEU A C 1
ATOM 751 O O . LEU A 1 98 ? -1.111 6.411 9.781 1.00 85.69 98 LEU A O 1
ATOM 755 N N . ILE A 1 99 ? -0.866 6.909 7.601 1.00 89.69 99 ILE A N 1
ATOM 756 C CA . ILE A 1 99 ? -2.283 7.202 7.340 1.00 89.69 99 ILE A CA 1
ATOM 757 C C . ILE A 1 99 ? -3.127 5.926 7.440 1.00 89.69 99 ILE A C 1
ATOM 759 O O . ILE A 1 99 ? -4.219 5.942 8.003 1.00 89.69 99 ILE A O 1
ATOM 763 N N . TYR A 1 100 ? -2.625 4.801 6.928 1.00 84.56 100 TYR A N 1
ATOM 764 C CA . TYR A 1 100 ? -3.313 3.519 7.071 1.00 84.56 100 TYR A CA 1
ATOM 765 C C . TYR A 1 100 ? -3.378 3.077 8.541 1.00 84.56 100 TYR A C 1
ATOM 767 O O . TYR A 1 100 ? -4.435 2.664 9.020 1.00 84.56 100 TYR A O 1
ATOM 775 N N . SER A 1 101 ? -2.276 3.227 9.283 1.00 83.12 101 SER A N 1
ATOM 776 C CA . SER A 1 101 ? -2.217 2.885 10.707 1.00 83.12 101 SER A CA 1
ATOM 777 C C . SER A 1 101 ? -3.192 3.714 11.546 1.00 83.12 101 SER A C 1
ATOM 779 O O . SER A 1 101 ? -3.821 3.171 12.455 1.00 83.12 101 SER A O 1
ATOM 781 N N . SER A 1 102 ? -3.338 5.011 11.260 1.00 81.88 102 SER A N 1
ATOM 782 C CA . SER A 1 102 ? -4.284 5.867 11.982 1.00 81.88 102 SER A CA 1
ATOM 783 C C . SER A 1 102 ? -5.743 5.558 11.628 1.00 81.88 102 SER A C 1
ATOM 785 O O . SER A 1 102 ? -6.594 5.572 12.517 1.00 81.88 102 SER A O 1
ATOM 787 N N . ALA A 1 103 ? -6.038 5.197 10.374 1.00 88.31 103 ALA A N 1
ATOM 788 C CA . ALA A 1 103 ? -7.378 4.779 9.954 1.00 88.31 103 ALA A CA 1
ATOM 789 C C . ALA A 1 103 ? -7.825 3.468 10.626 1.00 88.31 103 ALA A C 1
ATOM 791 O O . ALA A 1 103 ? -8.949 3.380 11.119 1.00 88.31 103 ALA A O 1
ATOM 792 N N . VAL A 1 104 ? -6.942 2.466 10.701 1.00 86.50 104 VAL A N 1
ATOM 793 C CA . VAL A 1 104 ? -7.234 1.199 11.397 1.00 86.50 104 VAL A CA 1
ATOM 794 C C . VAL A 1 104 ? -7.451 1.435 12.893 1.00 86.50 104 VAL A C 1
ATOM 796 O O . VAL A 1 104 ? -8.392 0.892 13.472 1.00 86.50 104 VAL A O 1
ATOM 799 N N . LEU A 1 105 ? -6.638 2.296 13.513 1.00 86.81 105 LEU A N 1
ATOM 800 C CA . LEU A 1 105 ? -6.795 2.656 14.921 1.00 86.81 105 LEU A CA 1
ATOM 801 C C . LEU A 1 105 ? -8.154 3.318 15.191 1.00 86.81 105 LEU A C 1
ATOM 803 O O . LEU A 1 105 ? -8.797 2.986 16.183 1.00 86.81 105 LEU A O 1
ATOM 807 N N . ALA A 1 106 ? -8.635 4.187 14.296 1.00 86.50 106 ALA A N 1
ATOM 808 C CA . ALA A 1 106 ? -9.960 4.796 14.426 1.00 86.50 106 ALA A CA 1
ATOM 809 C C . ALA A 1 106 ? -11.095 3.752 14.432 1.00 86.50 106 ALA A C 1
ATOM 811 O O . ALA A 1 106 ? -12.011 3.854 15.243 1.00 86.50 106 ALA A O 1
ATOM 812 N N . VAL A 1 107 ? -11.018 2.718 13.585 1.00 85.12 107 VAL A N 1
ATOM 813 C CA . VAL A 1 107 ? -12.014 1.627 13.552 1.00 85.12 107 VAL A CA 1
ATOM 814 C C . VAL A 1 107 ? -11.978 0.798 14.838 1.00 85.12 107 VAL A C 1
ATOM 816 O O . VAL A 1 107 ? -13.026 0.478 15.397 1.00 85.12 107 VAL A O 1
ATOM 819 N N . ILE A 1 108 ? -10.782 0.497 15.347 1.00 87.38 108 ILE A N 1
ATOM 820 C CA . ILE A 1 108 ? -10.613 -0.260 16.596 1.00 87.38 108 ILE A CA 1
ATOM 821 C C . ILE A 1 108 ? -11.168 0.526 17.788 1.00 87.38 108 ILE A C 1
ATOM 823 O O . ILE A 1 108 ? -11.840 -0.052 18.638 1.00 87.38 108 ILE A O 1
ATOM 827 N N . LEU A 1 109 ? -10.946 1.844 17.840 1.00 86.94 109 LEU A N 1
ATOM 828 C CA . LEU A 1 109 ? -11.501 2.691 18.899 1.00 86.94 109 LEU A CA 1
ATOM 829 C C . LEU A 1 109 ? -13.036 2.721 18.892 1.00 86.94 109 LEU A C 1
ATOM 831 O O . LEU A 1 109 ? -13.634 2.803 19.960 1.00 86.94 109 LEU A O 1
ATOM 835 N N . LEU A 1 110 ? -13.669 2.643 17.718 1.00 83.94 110 LEU A N 1
ATOM 836 C CA . LEU A 1 110 ? -15.131 2.607 17.603 1.00 83.94 110 LEU A CA 1
ATOM 837 C C . LEU A 1 110 ? -15.722 1.257 18.027 1.00 83.94 110 LEU A C 1
ATOM 839 O O . LEU A 1 110 ? -16.795 1.228 18.622 1.00 83.94 110 LEU A O 1
ATOM 843 N N . CYS A 1 111 ? -15.037 0.149 17.734 1.00 81.69 111 CYS A N 1
ATOM 844 C CA . CYS A 1 111 ? -15.538 -1.195 18.025 1.00 81.69 111 CYS A CA 1
ATOM 845 C C . CYS A 1 111 ? -15.107 -1.731 19.405 1.00 81.69 111 CYS A C 1
ATOM 847 O O . CYS A 1 111 ? -15.710 -2.670 19.915 1.00 81.69 111 CYS A O 1
ATOM 849 N N . GLY A 1 112 ? -14.051 -1.171 20.006 1.00 82.69 112 GLY A N 1
ATOM 850 C CA . GLY A 1 112 ? -13.530 -1.570 21.321 1.00 82.69 112 GLY A CA 1
ATOM 851 C C . GLY A 1 112 ? -12.846 -2.944 21.362 1.00 82.69 112 GLY A C 1
ATOM 852 O O . GLY A 1 112 ? -12.431 -3.389 22.429 1.00 82.69 112 GLY A O 1
ATOM 853 N N . THR A 1 113 ? -12.702 -3.608 20.214 1.00 79.19 113 THR A N 1
ATOM 854 C CA . THR A 1 113 ? -12.133 -4.952 20.070 1.00 79.19 113 THR A CA 1
ATOM 855 C C . THR A 1 113 ? -11.140 -4.998 18.914 1.00 79.19 113 THR A C 1
ATOM 857 O O . THR A 1 113 ? -11.270 -4.281 17.921 1.00 79.19 113 THR A O 1
ATOM 860 N N . PHE A 1 114 ? -10.122 -5.846 19.053 1.00 80.38 114 PHE A N 1
ATOM 861 C CA . PHE A 1 114 ? -9.141 -6.127 18.000 1.00 80.38 114 PHE A CA 1
ATOM 862 C C . PHE A 1 114 ? -9.554 -7.316 17.123 1.00 80.38 114 PHE A C 1
ATOM 864 O O . PHE A 1 114 ? -8.877 -7.615 16.137 1.00 80.38 114 PHE A O 1
ATOM 871 N N . ASN A 1 115 ? -10.632 -8.020 17.481 1.00 85.62 115 ASN A N 1
ATOM 872 C CA . ASN A 1 115 ? -11.079 -9.191 16.747 1.00 85.62 115 ASN A CA 1
ATOM 873 C C . ASN A 1 115 ? -11.839 -8.781 15.477 1.00 85.62 115 ASN A C 1
ATOM 875 O O . ASN A 1 115 ? -12.857 -8.095 15.534 1.00 85.62 115 ASN A O 1
ATOM 879 N N . ILE A 1 116 ? -11.357 -9.235 14.318 1.00 82.88 116 ILE A N 1
ATOM 880 C CA . ILE A 1 116 ? -11.933 -8.893 13.010 1.00 82.88 116 ILE A CA 1
ATOM 881 C C . ILE A 1 116 ? -13.374 -9.407 12.893 1.00 82.88 116 ILE A C 1
ATOM 883 O O . ILE A 1 116 ? -14.200 -8.737 12.279 1.00 82.88 116 ILE A O 1
ATOM 887 N N . THR A 1 117 ? -13.701 -10.562 13.486 1.00 84.81 117 THR A N 1
ATOM 888 C CA . THR A 1 117 ? -15.069 -11.106 13.414 1.00 84.81 117 THR A CA 1
ATOM 889 C C . THR A 1 117 ? -16.060 -10.222 14.160 1.00 84.81 117 THR A C 1
ATOM 891 O O . THR A 1 117 ? -17.115 -9.909 13.623 1.00 84.81 117 THR A O 1
ATOM 894 N N . GLU A 1 118 ? -15.686 -9.742 15.345 1.00 80.31 118 GLU A N 1
ATOM 895 C CA . GLU A 1 118 ? -16.521 -8.840 16.145 1.00 80.31 118 GLU A CA 1
ATOM 896 C C . GLU A 1 118 ? -16.686 -7.471 15.465 1.00 80.31 118 GLU A C 1
ATOM 898 O O . GLU A 1 118 ? -17.769 -6.893 15.499 1.00 80.31 118 GLU A O 1
ATOM 903 N N . ILE A 1 119 ? -15.655 -6.982 14.759 1.00 84.88 119 ILE A N 1
ATOM 904 C CA . ILE A 1 119 ? -15.756 -5.764 13.933 1.00 84.88 119 ILE A CA 1
ATOM 905 C C . ILE A 1 119 ? -16.770 -5.944 12.792 1.00 84.88 119 ILE A C 1
ATOM 907 O O . ILE A 1 119 ? -17.536 -5.025 12.501 1.00 84.88 119 ILE A O 1
ATOM 911 N N . LEU A 1 120 ? -16.801 -7.113 12.143 1.00 84.81 120 LEU A N 1
ATOM 912 C CA . LEU A 1 120 ? -17.761 -7.401 11.070 1.00 84.81 120 LEU A CA 1
ATOM 913 C C . LEU A 1 120 ? -19.195 -7.520 11.600 1.00 84.81 120 LEU A C 1
ATOM 915 O O . LEU A 1 120 ? -20.121 -7.007 10.973 1.00 84.81 120 LEU A O 1
ATOM 919 N N . GLU A 1 121 ? -19.384 -8.159 12.754 1.00 85.19 121 GLU A N 1
ATOM 920 C CA . GLU A 1 121 ? -20.693 -8.263 13.411 1.00 85.19 121 GLU A CA 1
ATOM 921 C C . GLU A 1 121 ? -21.217 -6.883 13.840 1.00 85.19 121 GLU A C 1
ATOM 923 O O . GLU A 1 121 ? -22.386 -6.568 13.608 1.00 85.19 121 GLU A O 1
ATOM 928 N N . ALA A 1 122 ? -20.347 -6.008 14.359 1.00 78.31 122 ALA A N 1
ATOM 929 C CA . ALA A 1 122 ? -20.705 -4.628 14.686 1.00 78.31 122 ALA A CA 1
ATOM 930 C C . ALA A 1 122 ? -21.177 -3.831 13.453 1.00 78.31 122 ALA A C 1
ATOM 932 O O . ALA A 1 122 ? -22.096 -3.020 13.561 1.00 78.31 122 ALA A O 1
ATOM 933 N N . GLN A 1 123 ? -20.614 -4.096 12.269 1.00 79.56 123 GLN A N 1
ATOM 934 C CA . GLN A 1 123 ? -21.032 -3.458 11.013 1.00 79.56 123 GLN A CA 1
ATOM 935 C C . GLN A 1 123 ? -22.373 -3.970 10.478 1.00 79.56 123 GLN A C 1
ATOM 937 O O . GLN A 1 123 ? -23.060 -3.223 9.792 1.00 79.56 123 GLN A O 1
ATOM 942 N N . GLN A 1 124 ? -22.753 -5.216 10.773 1.00 81.25 124 GLN A N 1
ATOM 943 C CA . GLN A 1 124 ? -24.046 -5.778 10.354 1.00 81.25 124 GLN A CA 1
ATOM 944 C C . GLN A 1 124 ? -25.225 -5.241 11.170 1.00 81.25 124 GLN A C 1
ATOM 946 O O . GLN A 1 124 ? -26.366 -5.324 10.724 1.00 81.25 124 GLN A O 1
ATOM 951 N N . SER A 1 125 ? -24.953 -4.725 12.372 1.00 59.16 125 SER A N 1
ATOM 952 C CA . SER A 1 125 ? -25.969 -4.142 13.255 1.00 59.16 125 SER A CA 1
ATOM 953 C C . SER A 1 125 ? -26.384 -2.707 12.887 1.00 59.16 125 SER A C 1
ATOM 955 O O . SER A 1 125 ? -27.311 -2.176 13.499 1.00 59.16 125 SER A O 1
ATOM 957 N N . VAL A 1 126 ? -25.713 -2.101 11.897 1.00 53.09 126 VAL A N 1
ATOM 958 C CA . VAL A 1 126 ? -26.007 -0.778 11.314 1.00 53.09 126 VAL A CA 1
ATOM 959 C C . VAL A 1 126 ? -26.758 -0.951 10.000 1.00 53.09 126 VAL A C 1
ATOM 961 O O . VAL A 1 126 ? -27.781 -0.252 9.825 1.00 53.09 126 VAL A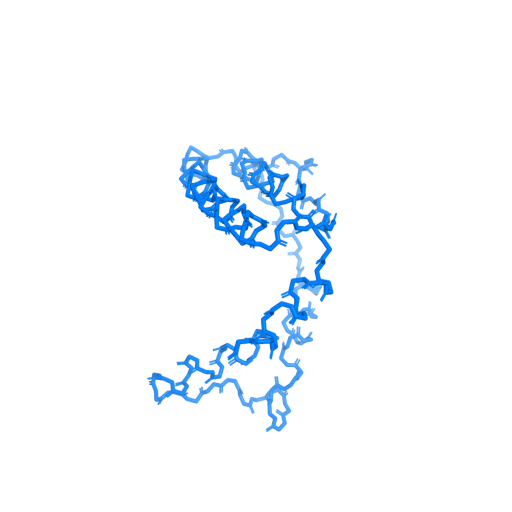 O 1
#

Organism: Dendrobium chrysotoxum (NCBI:txid161865)

Radius of gyration: 20.91 Å; chains: 1; bounding box: 55×28×50 Å